Protein AF-A0AAJ5Z0E3-F1 (afdb_monomer_lite)

Radius of gyration: 35.69 Å; chains: 1; bounding box: 75×39×78 Å

Foldseek 3Di:
DQVVVLVVDDPVCNVVSCVCVVDPVSVVVCVPVVVVVVCVVCPPPPPPPPDDDDPVRVVPPDPPPDPDCPDPDDPDDFDFDFDDLVRLQVQLQPPDLPGWWWAAAPLAIETCSVVCCQCPPPHPNSLRTSFYCNQCVVVVHPDNVSGPPDPPPCPPDPSRGRTYDYDD

Sequence (168 aa):
MGQLLSTFLPPWARPYWQSIIENPLNLALFGVCVPLGVFLLWPPESSSPLSMPSVKEARSVVPTAQYSTLPAEHAKSIEWIRYTPRTLALHDGTQGEHSQILLAIDGHVFDVSSGRNFYGPRGPYGNFAGRDASRGMAKQSFALGVYIVTHAQTSLRRLTNLSIRSAI

pLDDT: mean 75.98, std 15.23, range [37.12, 93.38]

Structure (mmCIF, N/CA/C/O backbone):
data_AF-A0AAJ5Z0E3-F1
#
_entry.id   AF-A0AAJ5Z0E3-F1
#
loop_
_atom_site.group_PDB
_atom_site.id
_atom_site.type_symbol
_atom_site.label_atom_id
_atom_site.label_alt_id
_atom_site.label_comp_id
_atom_site.label_asym_id
_atom_site.label_entity_id
_atom_site.label_seq_id
_atom_site.pdbx_PDB_ins_code
_atom_site.Cartn_x
_atom_site.Cartn_y
_atom_site.Cartn_z
_atom_site.occupancy
_atom_site.B_iso_or_equiv
_atom_site.auth_seq_id
_atom_site.auth_comp_id
_atom_site.auth_asym_id
_atom_site.auth_atom_id
_atom_site.pdbx_PDB_model_num
ATOM 1 N N . MET A 1 1 ? 38.632 16.310 -52.164 1.00 54.72 1 MET A N 1
ATOM 2 C CA . MET A 1 1 ? 39.210 15.614 -50.989 1.00 54.72 1 MET A CA 1
ATOM 3 C C . MET A 1 1 ? 38.973 14.094 -51.000 1.00 54.72 1 MET A C 1
ATOM 5 O O . MET A 1 1 ? 39.898 13.366 -50.676 1.00 54.72 1 MET A O 1
ATOM 9 N N . GLY A 1 2 ? 37.797 13.582 -51.409 1.00 61.59 2 GLY A N 1
ATOM 10 C CA . GLY A 1 2 ? 37.466 12.139 -51.335 1.00 61.59 2 GLY A CA 1
ATOM 11 C C . GLY A 1 2 ? 38.257 11.181 -52.246 1.00 61.59 2 GLY A C 1
ATOM 12 O O . GLY A 1 2 ? 38.392 10.004 -51.919 1.00 61.59 2 GLY A O 1
ATOM 13 N N . GLN A 1 3 ? 38.834 11.672 -53.349 1.00 66.00 3 GLN A N 1
ATOM 14 C CA . GLN A 1 3 ? 39.606 10.840 -54.284 1.00 66.00 3 GLN A CA 1
ATOM 15 C C . GLN A 1 3 ? 40.988 10.434 -53.742 1.00 66.00 3 GLN A C 1
ATOM 17 O O . GLN A 1 3 ? 41.455 9.343 -54.052 1.00 66.00 3 GLN A O 1
ATOM 22 N N . LEU A 1 4 ? 41.606 11.241 -52.870 1.00 70.44 4 LEU A N 1
ATOM 23 C CA . LEU A 1 4 ? 42.940 10.952 -52.320 1.00 70.44 4 LEU A CA 1
ATOM 24 C C . LEU A 1 4 ? 42.939 9.749 -51.367 1.00 70.44 4 LEU A C 1
ATOM 26 O O . LEU A 1 4 ? 43.878 8.954 -51.378 1.00 70.44 4 LEU A O 1
ATOM 30 N N . LEU A 1 5 ? 41.866 9.570 -50.590 1.00 66.75 5 LEU A N 1
ATOM 31 C CA . LEU A 1 5 ? 41.721 8.425 -49.685 1.00 66.75 5 LEU A CA 1
ATOM 32 C C . LEU A 1 5 ? 41.458 7.120 -50.449 1.00 66.75 5 LEU A C 1
ATOM 34 O O . LEU A 1 5 ? 41.972 6.079 -50.055 1.00 66.75 5 LEU A O 1
ATOM 38 N N . SER A 1 6 ? 40.752 7.172 -51.587 1.00 67.12 6 SER A N 1
ATOM 39 C CA . SER A 1 6 ? 40.435 5.980 -52.397 1.00 67.12 6 SER A CA 1
ATOM 40 C C . SER A 1 6 ? 41.672 5.233 -52.923 1.00 67.12 6 SER A C 1
ATOM 42 O O . SER A 1 6 ? 41.613 4.029 -53.177 1.00 67.12 6 SER A O 1
ATOM 44 N N . THR A 1 7 ? 42.807 5.928 -53.026 1.00 78.44 7 THR A N 1
ATOM 45 C CA . THR A 1 7 ? 44.101 5.380 -53.453 1.00 78.44 7 THR A CA 1
ATOM 46 C C . THR A 1 7 ? 44.706 4.409 -52.439 1.00 78.44 7 THR A C 1
ATOM 48 O O . THR A 1 7 ? 45.378 3.461 -52.836 1.00 78.44 7 THR A O 1
ATOM 51 N N . PHE A 1 8 ? 44.437 4.613 -51.146 1.00 84.88 8 PHE A N 1
ATOM 52 C CA . PHE A 1 8 ? 44.950 3.777 -50.056 1.00 84.88 8 PHE A CA 1
ATOM 53 C C . PHE A 1 8 ? 44.022 2.601 -49.714 1.00 84.88 8 PHE A C 1
ATOM 55 O O . PHE A 1 8 ? 44.406 1.728 -48.938 1.00 84.88 8 PHE A O 1
ATOM 62 N N . LEU A 1 9 ? 42.818 2.545 -50.301 1.00 83.69 9 LEU A N 1
ATOM 63 C CA . LEU A 1 9 ? 41.885 1.439 -50.098 1.00 83.69 9 LEU A CA 1
ATOM 64 C C . LEU A 1 9 ? 42.123 0.292 -51.105 1.00 83.69 9 LEU A C 1
ATOM 66 O O . LEU A 1 9 ? 42.394 0.545 -52.291 1.00 83.69 9 LEU A O 1
ATOM 70 N N . PRO A 1 10 ? 41.948 -0.974 -50.668 1.00 90.31 10 PRO A N 1
ATOM 71 C CA . PRO A 1 10 ? 41.975 -2.141 -51.543 1.00 90.31 10 PRO A CA 1
ATOM 72 C C . PRO A 1 10 ? 41.004 -2.004 -52.727 1.00 90.31 10 PRO A C 1
ATOM 74 O O . PRO A 1 10 ? 39.922 -1.436 -52.557 1.00 90.31 10 PRO A O 1
ATOM 77 N N . PRO A 1 11 ? 41.322 -2.569 -53.909 1.00 84.81 11 PRO A N 1
ATOM 78 C CA . PRO A 1 11 ? 40.504 -2.415 -55.116 1.00 84.81 11 PRO A CA 1
ATOM 79 C C . PRO A 1 11 ? 39.030 -2.806 -54.939 1.00 84.81 11 PRO A C 1
ATOM 81 O O . PRO A 1 11 ? 38.157 -2.169 -55.518 1.00 84.81 11 PRO A O 1
ATOM 84 N N . TRP A 1 12 ? 38.747 -3.799 -54.092 1.00 88.88 12 TRP A N 1
ATOM 85 C CA . TRP A 1 12 ? 37.390 -4.278 -53.816 1.00 88.88 12 TRP A CA 1
ATOM 86 C C . TRP A 1 12 ? 36.545 -3.309 -52.968 1.00 88.88 12 TRP A C 1
ATOM 88 O O . TRP A 1 12 ? 35.320 -3.359 -53.028 1.00 88.88 12 TRP A O 1
ATOM 98 N N . ALA A 1 13 ? 37.169 -2.414 -52.194 1.00 86.31 13 ALA A N 1
ATOM 99 C CA . ALA A 1 13 ? 36.482 -1.499 -51.274 1.00 86.31 13 ALA A CA 1
ATOM 100 C C . ALA A 1 13 ? 36.176 -0.123 -51.897 1.00 86.31 13 ALA A C 1
ATOM 102 O O . ALA A 1 13 ? 35.315 0.616 -51.416 1.00 86.31 13 ALA A O 1
ATOM 103 N N . ARG A 1 14 ? 36.859 0.218 -52.995 1.00 84.88 14 ARG A N 1
ATOM 104 C CA . ARG A 1 14 ? 36.705 1.491 -53.716 1.00 84.88 14 ARG A CA 1
ATOM 105 C C . ARG A 1 14 ? 35.267 1.816 -54.157 1.00 84.88 14 ARG A C 1
ATOM 107 O O . ARG A 1 14 ? 34.856 2.947 -53.899 1.00 84.88 14 ARG A O 1
ATOM 114 N N . PRO A 1 15 ? 34.482 0.896 -54.762 1.00 85.81 15 PRO A N 1
ATOM 115 C CA . PRO A 1 15 ? 33.129 1.233 -55.227 1.00 85.81 15 PRO A CA 1
ATOM 116 C C . PRO A 1 15 ? 32.168 1.565 -54.074 1.00 85.81 15 PRO A C 1
ATOM 118 O O . PRO A 1 15 ? 31.323 2.454 -54.189 1.00 85.81 15 PRO A O 1
ATOM 121 N N . TYR A 1 16 ? 32.331 0.909 -52.923 1.00 85.69 16 TYR A N 1
ATOM 122 C CA . TYR A 1 16 ? 31.533 1.188 -51.727 1.00 85.69 16 TYR A CA 1
ATOM 123 C C . TYR A 1 16 ? 31.879 2.550 -51.119 1.00 85.69 16 TYR A C 1
ATOM 125 O O . TYR A 1 16 ? 30.988 3.307 -50.747 1.00 85.69 16 TYR A O 1
ATOM 133 N N . TRP A 1 17 ? 33.168 2.898 -51.076 1.00 83.19 17 TRP A N 1
ATOM 134 C CA . TRP A 1 17 ? 33.630 4.200 -50.591 1.00 83.19 17 TRP A CA 1
ATOM 135 C C . TRP A 1 17 ? 33.103 5.366 -51.439 1.00 83.19 17 TRP A C 1
ATOM 137 O O . TRP A 1 17 ? 32.662 6.379 -50.898 1.00 83.19 17 TRP A O 1
ATOM 147 N N . GLN A 1 18 ? 33.087 5.205 -52.765 1.00 82.00 18 GLN A N 1
ATOM 148 C CA . GLN A 1 18 ? 32.486 6.183 -53.677 1.00 82.00 18 GLN A CA 1
ATOM 149 C C . GLN A 1 18 ? 30.984 6.349 -53.405 1.00 82.00 18 GLN A C 1
ATOM 151 O O . GLN A 1 18 ? 30.512 7.470 -53.228 1.00 82.00 18 GLN A O 1
ATOM 156 N N . SER A 1 19 ? 30.266 5.239 -53.213 1.00 83.81 19 SER A N 1
ATOM 157 C CA . SER A 1 19 ? 28.827 5.235 -52.898 1.00 83.81 19 SER A CA 1
ATOM 158 C C . SER A 1 19 ? 28.472 5.913 -51.563 1.00 83.81 19 SER A C 1
ATOM 160 O O . SER A 1 19 ? 27.348 6.391 -51.388 1.00 83.81 19 SER A O 1
ATOM 162 N N . ILE A 1 20 ? 29.408 5.952 -50.608 1.00 85.12 20 ILE A N 1
ATOM 163 C CA . ILE A 1 20 ? 29.234 6.629 -49.313 1.00 85.12 20 ILE A CA 1
ATOM 164 C C . ILE A 1 20 ? 29.409 8.148 -49.449 1.00 85.12 20 ILE A C 1
ATOM 166 O O . ILE A 1 20 ? 28.690 8.895 -48.793 1.00 85.12 20 ILE A O 1
ATOM 170 N N . ILE A 1 21 ? 30.339 8.612 -50.291 1.00 82.88 21 ILE A N 1
ATOM 171 C CA . ILE A 1 21 ? 30.661 10.044 -50.433 1.00 82.88 21 ILE A CA 1
ATOM 172 C C . ILE A 1 21 ? 29.744 10.748 -51.439 1.00 82.88 21 ILE A C 1
ATOM 174 O O . ILE A 1 21 ? 29.410 11.914 -51.245 1.00 82.88 21 ILE A O 1
ATOM 178 N N . GLU A 1 22 ? 29.349 10.071 -52.516 1.00 87.00 22 GLU A N 1
ATOM 179 C CA . GLU A 1 22 ? 28.549 10.671 -53.592 1.00 87.00 22 GLU A CA 1
ATOM 180 C C . GLU A 1 22 ? 27.083 10.879 -53.192 1.00 87.00 22 GLU A C 1
ATOM 182 O O . GLU A 1 22 ? 26.442 11.820 -53.659 1.00 87.00 22 GLU A O 1
ATOM 187 N N . ASN A 1 23 ? 26.554 10.034 -52.300 1.00 89.38 23 ASN A N 1
ATOM 188 C CA . ASN A 1 23 ? 25.186 10.152 -51.813 1.00 89.38 23 ASN A CA 1
ATOM 189 C C . ASN A 1 23 ? 25.154 10.867 -50.445 1.00 89.38 23 ASN A C 1
ATOM 191 O O . ASN A 1 23 ? 25.649 10.312 -49.458 1.00 89.38 23 ASN A O 1
ATOM 195 N N . PRO A 1 24 ? 24.526 12.056 -50.337 1.00 91.75 24 PRO A N 1
ATOM 196 C CA . PRO A 1 24 ? 24.514 12.830 -49.095 1.00 91.75 24 PRO A CA 1
ATOM 197 C C . PRO A 1 24 ? 23.804 12.103 -47.944 1.00 91.75 24 PRO A C 1
ATOM 199 O O . PRO A 1 24 ? 24.158 12.304 -46.783 1.00 91.75 24 PRO A O 1
ATOM 202 N N . LEU A 1 25 ? 22.840 11.227 -48.250 1.00 90.69 25 LEU A N 1
ATOM 203 C CA . LEU A 1 25 ? 22.148 10.419 -47.247 1.00 90.69 25 LEU A CA 1
ATOM 204 C C . LEU A 1 25 ? 23.077 9.355 -46.652 1.00 90.69 25 LEU A C 1
ATOM 206 O O . LEU A 1 25 ? 23.112 9.184 -45.437 1.00 90.69 25 LEU A O 1
ATOM 210 N N . ASN A 1 26 ? 23.866 8.675 -47.486 1.00 90.81 26 ASN A N 1
ATOM 211 C CA . ASN A 1 26 ? 24.819 7.666 -47.019 1.00 90.81 26 ASN A CA 1
ATOM 212 C C . ASN A 1 26 ? 25.937 8.298 -46.189 1.00 90.81 26 ASN A C 1
ATOM 214 O O . ASN A 1 26 ? 26.352 7.720 -45.187 1.00 90.81 26 ASN A O 1
ATOM 218 N N . LEU A 1 27 ? 26.382 9.500 -46.566 1.00 89.88 27 LEU A N 1
ATOM 219 C CA . LEU A 1 27 ? 27.369 10.253 -45.800 1.00 89.88 27 LEU A CA 1
ATOM 220 C C . LEU A 1 27 ? 26.833 10.634 -44.411 1.00 89.88 27 LEU A C 1
ATOM 222 O O . LEU A 1 27 ? 27.532 10.457 -43.412 1.00 89.88 27 LEU A O 1
ATOM 226 N N . ALA A 1 28 ? 25.582 11.102 -44.335 1.00 92.12 28 ALA A N 1
ATOM 227 C CA . ALA A 1 28 ? 24.920 11.410 -43.069 1.00 92.12 28 ALA A CA 1
ATOM 228 C C . ALA A 1 28 ? 24.734 10.155 -42.199 1.00 92.12 28 ALA A C 1
ATOM 230 O O . ALA A 1 28 ? 25.035 10.181 -41.005 1.00 92.12 28 ALA A O 1
ATOM 231 N N . LEU A 1 29 ? 24.309 9.038 -42.800 1.00 90.19 29 LEU A N 1
ATOM 232 C CA . LEU A 1 29 ? 24.175 7.755 -42.108 1.00 90.19 29 LEU A CA 1
ATOM 233 C C . LEU A 1 29 ? 25.523 7.250 -41.588 1.00 90.19 29 LEU A C 1
ATOM 235 O O . LEU A 1 29 ? 25.608 6.841 -40.436 1.00 90.19 29 LEU A O 1
ATOM 239 N N . PHE A 1 30 ? 26.595 7.337 -42.378 1.00 91.69 30 PHE A N 1
ATOM 240 C CA . PHE A 1 30 ? 27.937 6.950 -41.938 1.00 91.69 30 PHE A CA 1
ATOM 241 C C . PHE A 1 30 ? 28.418 7.817 -40.765 1.00 91.69 30 PHE A C 1
ATOM 243 O O . PHE A 1 30 ? 28.952 7.292 -39.788 1.00 91.69 30 PHE A O 1
ATOM 250 N N . GLY A 1 31 ? 28.146 9.126 -40.809 1.00 90.62 31 GLY A N 1
ATOM 251 C CA . GLY A 1 31 ? 28.465 10.061 -39.728 1.00 90.62 31 GLY A CA 1
ATOM 252 C C . GLY A 1 31 ? 27.759 9.765 -38.400 1.00 90.62 31 GLY A C 1
ATOM 253 O O . GLY A 1 31 ? 28.304 10.093 -37.354 1.00 90.62 31 GLY A O 1
ATOM 254 N N . VAL A 1 32 ? 26.592 9.114 -38.420 1.00 93.38 32 VAL A N 1
ATOM 255 C CA . VAL A 1 32 ? 25.841 8.725 -37.211 1.00 93.38 32 VAL A CA 1
ATOM 256 C C . VAL A 1 32 ? 26.148 7.284 -36.789 1.00 93.38 32 VAL A C 1
ATOM 258 O O . VAL A 1 32 ? 26.371 7.009 -35.611 1.00 93.38 32 VAL A O 1
ATOM 261 N N . CYS A 1 33 ? 26.198 6.349 -37.737 1.00 91.69 33 CYS A N 1
ATOM 262 C CA . CYS A 1 33 ? 26.380 4.927 -37.456 1.00 91.69 33 CYS A CA 1
ATOM 263 C C . CYS A 1 33 ? 27.795 4.586 -36.979 1.00 91.69 33 CYS A C 1
ATOM 265 O O . CYS A 1 33 ? 27.941 3.723 -36.118 1.00 91.69 33 CYS A O 1
ATOM 267 N N . VAL A 1 34 ? 28.835 5.252 -37.492 1.00 92.00 34 VAL A N 1
ATOM 268 C CA . VAL A 1 34 ? 30.220 4.997 -37.065 1.00 92.00 34 VAL A CA 1
ATOM 269 C C . VAL A 1 34 ? 30.456 5.364 -35.596 1.00 92.00 34 VAL A C 1
ATOM 271 O O . VAL A 1 34 ? 30.912 4.489 -34.860 1.00 92.00 34 VAL A O 1
ATOM 274 N N . PRO A 1 35 ? 30.130 6.577 -35.105 1.00 89.69 35 PRO A N 1
ATOM 275 C CA . PRO A 1 35 ? 30.332 6.896 -33.692 1.00 89.69 35 PRO A CA 1
ATOM 276 C C . PRO A 1 35 ? 29.435 6.067 -32.766 1.00 89.69 35 PRO A C 1
ATOM 278 O O . PRO A 1 35 ? 29.887 5.681 -31.693 1.00 89.69 35 PRO A O 1
ATOM 281 N N . LEU A 1 36 ? 28.207 5.723 -33.180 1.00 90.12 36 LEU A N 1
ATOM 282 C CA . LEU A 1 36 ? 27.349 4.813 -32.410 1.00 90.12 36 LEU A CA 1
ATOM 283 C C . LEU A 1 36 ? 27.929 3.397 -32.330 1.00 90.12 36 LEU A C 1
ATOM 285 O O . LEU A 1 36 ? 27.909 2.788 -31.265 1.00 90.12 36 LEU A O 1
ATOM 289 N N . GLY A 1 37 ? 28.480 2.882 -33.432 1.00 91.44 37 GLY A N 1
ATOM 290 C CA . GLY A 1 37 ? 29.177 1.599 -33.447 1.00 91.44 37 GLY A CA 1
ATOM 291 C C . GLY A 1 37 ? 30.403 1.609 -32.534 1.00 91.44 37 GLY A C 1
ATOM 292 O O . GLY A 1 37 ? 30.586 0.683 -31.752 1.00 91.44 37 GLY A O 1
ATOM 293 N N . VAL A 1 38 ? 31.197 2.683 -32.561 1.00 90.75 38 VAL A N 1
ATOM 294 C CA . VAL A 1 38 ? 32.350 2.849 -31.660 1.00 90.75 38 VAL A CA 1
ATOM 295 C C . VAL A 1 38 ? 31.908 2.917 -30.197 1.00 90.75 38 VAL A C 1
ATOM 297 O O . VAL A 1 38 ? 32.505 2.243 -29.368 1.00 90.75 38 VAL A O 1
ATOM 300 N N . PHE A 1 39 ? 30.841 3.651 -29.879 1.00 86.94 39 PHE A N 1
ATOM 301 C CA . PHE A 1 39 ? 30.283 3.724 -28.524 1.00 86.94 39 PHE A CA 1
ATOM 302 C C . PHE A 1 39 ? 29.760 2.368 -28.020 1.00 86.94 39 PHE A C 1
ATOM 304 O O . PHE A 1 39 ? 29.873 2.064 -26.837 1.00 86.94 39 PHE A O 1
ATOM 311 N N . LEU A 1 40 ? 29.211 1.537 -28.913 1.00 88.88 40 LEU A N 1
ATOM 312 C CA . LEU A 1 40 ? 28.733 0.194 -28.575 1.00 88.88 40 LEU A CA 1
ATOM 313 C C . LEU A 1 40 ? 29.863 -0.831 -28.424 1.00 88.88 40 LEU A C 1
ATOM 315 O O . LEU A 1 40 ? 29.767 -1.708 -27.569 1.00 88.88 40 LEU A O 1
ATOM 319 N N . LEU A 1 41 ? 30.913 -0.749 -29.248 1.00 89.75 41 LEU A N 1
ATOM 320 C CA . LEU A 1 41 ? 32.064 -1.657 -29.171 1.00 89.75 41 LEU A CA 1
ATOM 321 C C . LEU A 1 41 ? 33.074 -1.261 -28.085 1.00 89.75 41 LEU A C 1
ATOM 323 O O . LEU A 1 41 ? 33.755 -2.132 -27.550 1.00 89.75 41 LEU A O 1
ATOM 327 N N . TRP A 1 42 ? 33.173 0.026 -27.763 1.00 86.62 42 TRP A N 1
ATOM 328 C CA . TRP A 1 42 ? 34.027 0.567 -26.712 1.00 86.62 42 TRP A CA 1
ATOM 329 C C . TRP A 1 42 ? 33.189 1.492 -25.821 1.00 86.62 42 TRP A C 1
ATOM 331 O O . TRP A 1 42 ? 33.250 2.720 -25.962 1.00 86.62 42 TRP A O 1
ATOM 341 N N . PRO A 1 43 ? 32.349 0.925 -24.935 1.00 80.38 43 PRO A N 1
ATOM 342 C CA . PRO A 1 43 ? 31.645 1.736 -23.958 1.00 80.38 43 PRO A CA 1
ATOM 343 C C . PRO A 1 43 ? 32.686 2.475 -23.104 1.00 80.38 43 PRO A C 1
ATOM 345 O O . PRO A 1 43 ? 33.680 1.867 -22.702 1.00 80.38 43 PRO A O 1
ATOM 348 N N . PRO A 1 44 ? 32.512 3.779 -22.831 1.00 76.19 44 PRO A N 1
ATOM 349 C CA . PRO A 1 44 ? 33.396 4.471 -21.906 1.00 76.19 44 PRO A CA 1
ATOM 350 C C . PRO A 1 44 ? 33.335 3.759 -20.553 1.00 76.19 44 PRO A C 1
ATOM 352 O O . PRO A 1 44 ? 32.243 3.539 -20.023 1.00 76.19 44 PRO A O 1
ATOM 355 N N . GLU A 1 45 ? 34.499 3.394 -20.009 1.00 75.44 45 GLU A N 1
ATOM 356 C CA . GLU A 1 45 ? 34.603 2.852 -18.657 1.00 75.44 45 GLU A CA 1
ATOM 357 C C . GLU A 1 45 ? 33.821 3.774 -17.714 1.00 75.44 45 GLU A C 1
ATOM 359 O O . GLU A 1 45 ? 34.065 4.985 -17.666 1.00 75.44 45 GLU A O 1
ATOM 364 N N . SER A 1 46 ? 32.857 3.224 -16.974 1.00 62.44 46 SER A N 1
ATOM 365 C CA . SER A 1 46 ? 32.180 3.988 -15.937 1.00 62.44 46 SER A CA 1
ATOM 366 C C . SER A 1 46 ? 33.220 4.356 -14.884 1.00 62.44 46 SER A C 1
ATOM 368 O O . SER A 1 46 ? 33.608 3.522 -14.066 1.00 62.44 46 SER A O 1
ATOM 370 N N . SER A 1 47 ? 33.672 5.606 -14.877 1.00 60.75 47 SER A N 1
ATOM 371 C CA . SER A 1 47 ? 34.531 6.168 -13.837 1.00 60.75 47 SER A CA 1
ATOM 372 C C . SER A 1 47 ? 33.725 6.445 -12.564 1.00 60.75 47 SER A C 1
ATOM 374 O O . SER A 1 47 ? 33.781 7.522 -11.978 1.00 60.75 47 S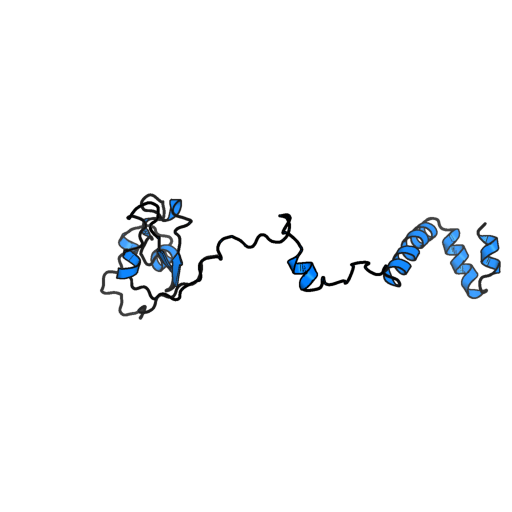ER A O 1
ATOM 376 N N . SER A 1 48 ? 32.952 5.459 -12.105 1.00 66.75 48 SER A N 1
ATOM 377 C CA . SER A 1 48 ? 32.525 5.430 -10.714 1.00 66.75 48 SER A CA 1
ATOM 378 C C . SER A 1 48 ? 33.753 5.058 -9.887 1.00 66.75 48 SER A C 1
ATOM 380 O O . SER A 1 48 ? 34.347 4.008 -10.157 1.00 66.75 48 SER A O 1
ATOM 382 N N . PRO A 1 49 ? 34.160 5.855 -8.888 1.00 60.88 49 PRO A N 1
ATOM 383 C CA . PRO A 1 49 ? 35.176 5.402 -7.961 1.00 60.88 49 PRO A CA 1
ATOM 384 C C . PRO A 1 49 ? 34.617 4.175 -7.231 1.00 60.88 49 PRO A C 1
ATOM 386 O O . PRO A 1 49 ? 33.824 4.303 -6.304 1.00 60.88 49 PRO A O 1
ATOM 389 N N . LEU A 1 50 ? 35.046 2.972 -7.624 1.00 59.12 50 LEU A N 1
ATOM 390 C CA . LEU A 1 50 ? 34.839 1.723 -6.878 1.00 59.12 50 LEU A CA 1
ATOM 391 C C . LEU A 1 50 ? 35.688 1.705 -5.591 1.00 59.12 50 LEU A C 1
ATOM 393 O O . LEU A 1 50 ? 36.200 0.672 -5.172 1.00 59.12 50 LEU A O 1
ATOM 397 N N . SER A 1 51 ? 35.870 2.862 -4.960 1.00 62.41 51 SER A N 1
ATOM 398 C CA . SER A 1 51 ? 36.516 2.972 -3.666 1.00 62.41 51 SER A CA 1
ATOM 399 C C . SER A 1 51 ? 35.418 2.919 -2.623 1.00 62.41 51 SER A C 1
ATOM 401 O O . SER A 1 51 ? 34.857 3.943 -2.235 1.00 62.41 51 SER A O 1
ATOM 403 N N . MET A 1 52 ? 35.082 1.706 -2.183 1.00 65.75 52 MET A N 1
ATOM 404 C CA . MET A 1 52 ? 34.297 1.558 -0.963 1.00 65.75 52 MET A CA 1
ATOM 405 C C . MET A 1 52 ? 35.063 2.259 0.170 1.00 65.75 52 MET A C 1
ATOM 407 O O . MET A 1 52 ? 36.238 1.937 0.382 1.00 65.75 52 MET A O 1
ATOM 411 N N . PRO A 1 53 ? 34.459 3.229 0.880 1.00 71.00 53 PRO A N 1
ATOM 412 C CA . PRO A 1 53 ? 35.124 3.852 2.011 1.00 71.00 53 PRO A CA 1
ATOM 413 C C . 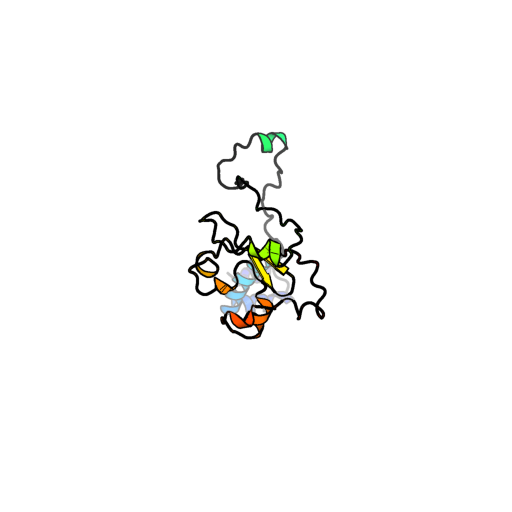PRO A 1 53 ? 35.438 2.775 3.051 1.00 71.00 53 PRO A C 1
ATOM 415 O O . PRO A 1 53 ? 34.602 1.928 3.373 1.00 71.00 53 PRO A O 1
ATOM 418 N N . SER A 1 54 ? 36.660 2.802 3.583 1.00 77.81 54 SER A N 1
ATOM 419 C CA . SER A 1 54 ? 37.038 1.960 4.718 1.00 77.81 54 SER A CA 1
ATOM 420 C C . SER A 1 54 ? 36.063 2.191 5.874 1.00 77.81 54 SER A C 1
ATOM 422 O O . SER A 1 54 ? 35.584 3.306 6.064 1.00 77.81 54 SER A O 1
ATOM 424 N N . VAL A 1 55 ? 35.794 1.172 6.695 1.00 75.44 55 VAL A N 1
ATOM 425 C CA . VAL A 1 55 ? 34.865 1.269 7.842 1.00 75.44 55 VAL A CA 1
ATOM 426 C C . VAL A 1 55 ? 35.199 2.457 8.759 1.00 75.44 55 VAL A C 1
ATOM 428 O O . VAL A 1 55 ? 34.305 3.036 9.372 1.00 75.44 55 VAL A O 1
ATOM 431 N N . LYS A 1 56 ? 36.478 2.844 8.844 1.00 78.94 56 LYS A N 1
ATOM 432 C CA . LYS A 1 56 ? 36.922 4.030 9.593 1.00 78.94 56 LYS A CA 1
ATOM 433 C C . LYS A 1 56 ? 36.491 5.341 8.927 1.00 78.94 56 LYS A C 1
ATOM 435 O O . LYS A 1 56 ? 35.978 6.209 9.619 1.00 78.94 56 LYS A O 1
ATOM 440 N N . GLU A 1 57 ? 36.643 5.427 7.609 1.00 74.62 57 GLU A N 1
ATOM 441 C CA . GLU A 1 57 ? 36.246 6.574 6.784 1.00 74.62 57 GLU A CA 1
ATOM 442 C C . GLU A 1 57 ? 34.718 6.731 6.761 1.00 74.62 57 GLU A C 1
ATOM 444 O O . GLU A 1 57 ? 34.190 7.815 6.956 1.00 74.62 57 GLU A O 1
ATOM 449 N N . ALA A 1 58 ? 33.978 5.626 6.621 1.00 67.81 58 ALA A N 1
ATOM 450 C CA . ALA A 1 58 ? 32.516 5.636 6.647 1.00 67.81 58 ALA A CA 1
ATOM 451 C C . ALA A 1 58 ? 31.955 6.103 8.002 1.00 67.81 58 ALA A C 1
ATOM 453 O O . ALA A 1 58 ? 30.908 6.741 8.053 1.00 67.81 58 ALA A O 1
ATOM 454 N N . ARG A 1 59 ? 32.655 5.804 9.106 1.00 68.56 59 ARG A N 1
ATOM 455 C CA . ARG A 1 59 ? 32.277 6.253 10.456 1.00 68.56 59 ARG A CA 1
ATOM 456 C C . ARG A 1 59 ? 32.612 7.719 10.724 1.00 68.56 59 ARG A C 1
ATOM 458 O O . ARG A 1 59 ? 31.994 8.298 11.612 1.00 68.56 59 ARG A O 1
ATOM 465 N N . SER A 1 60 ? 33.578 8.302 10.012 1.00 72.06 60 SER A N 1
ATOM 466 C CA . SER A 1 60 ? 33.917 9.724 10.138 1.00 72.06 60 SER A CA 1
ATOM 467 C C . SER A 1 60 ? 33.045 10.628 9.269 1.00 72.06 60 SER A C 1
ATOM 469 O O . SER A 1 60 ? 33.041 11.839 9.491 1.00 72.06 60 SER A O 1
ATOM 471 N N . VAL A 1 61 ? 32.277 10.072 8.322 1.00 67.75 61 VAL A N 1
ATOM 472 C CA . VAL A 1 61 ? 31.262 10.832 7.583 1.00 67.75 61 VAL A CA 1
ATOM 473 C C . VAL A 1 61 ? 30.156 11.254 8.549 1.00 67.75 61 VAL A C 1
ATOM 475 O O . VAL A 1 61 ? 29.272 10.478 8.911 1.00 67.75 61 VAL A O 1
ATOM 478 N N . VAL A 1 62 ? 30.202 12.518 8.963 1.00 69.00 62 VAL A N 1
ATOM 479 C CA . VAL A 1 62 ? 29.080 13.183 9.626 1.00 69.00 62 VAL A CA 1
ATOM 480 C C . VAL A 1 62 ? 27.915 13.199 8.629 1.00 69.00 62 VAL A C 1
ATOM 482 O O . VAL A 1 62 ? 28.119 13.640 7.496 1.00 69.00 62 VAL A O 1
ATOM 485 N N . PRO A 1 63 ? 26.706 12.728 8.986 1.00 60.03 63 PRO A N 1
ATOM 486 C CA . PRO A 1 63 ? 25.585 12.709 8.059 1.00 60.03 63 PRO A CA 1
ATOM 487 C C . PRO A 1 63 ? 25.179 14.145 7.705 1.00 60.03 63 PRO A C 1
ATOM 489 O O . PRO A 1 63 ? 24.394 14.780 8.405 1.00 60.03 63 PRO A O 1
ATOM 492 N N . THR A 1 64 ? 25.687 14.683 6.598 1.00 58.38 64 THR A N 1
ATOM 493 C CA . THR A 1 64 ? 25.135 15.890 5.977 1.00 58.38 64 THR A CA 1
ATOM 494 C C . THR A 1 64 ? 23.852 15.492 5.246 1.00 58.38 64 THR A C 1
ATOM 496 O O . THR A 1 64 ? 23.842 15.315 4.038 1.00 58.38 64 THR A O 1
ATOM 499 N N . ALA A 1 65 ? 22.797 15.249 6.027 1.00 58.03 65 ALA A N 1
ATOM 500 C CA . ALA A 1 65 ? 21.359 15.311 5.733 1.00 58.03 65 ALA A CA 1
ATOM 501 C C . ALA A 1 65 ? 20.755 14.746 4.418 1.00 58.03 65 ALA A C 1
ATOM 503 O O . ALA A 1 65 ? 19.544 14.857 4.263 1.00 58.03 65 ALA A O 1
ATOM 504 N N . GLN A 1 66 ? 21.491 14.144 3.478 1.00 56.03 66 GLN A N 1
ATOM 505 C CA . GLN A 1 66 ? 20.941 13.832 2.144 1.00 56.03 66 GLN A CA 1
ATOM 506 C C . GLN A 1 66 ? 20.767 12.341 1.832 1.00 56.03 66 GLN A C 1
ATOM 508 O O . GLN A 1 66 ? 19.992 12.015 0.940 1.00 56.03 66 GLN A O 1
ATOM 513 N N . TYR A 1 67 ? 21.421 11.424 2.549 1.00 55.03 67 TYR A N 1
ATOM 514 C CA . TYR A 1 67 ? 21.353 9.988 2.208 1.00 55.03 67 TYR A CA 1
ATOM 515 C C . TYR A 1 67 ? 21.349 9.028 3.406 1.00 55.03 67 TYR A C 1
ATOM 517 O O . TYR A 1 67 ? 21.360 7.815 3.222 1.00 55.03 67 TYR A O 1
ATOM 525 N N . SER A 1 68 ? 21.280 9.542 4.637 1.00 64.12 68 SER A N 1
ATOM 526 C CA . SER A 1 68 ? 21.093 8.726 5.844 1.00 64.12 68 SER A CA 1
ATOM 527 C C . SER A 1 68 ? 20.050 9.368 6.751 1.00 64.12 68 SER A C 1
ATOM 529 O O . SER A 1 68 ? 20.349 9.872 7.831 1.00 64.12 68 SER A O 1
ATOM 531 N N . THR A 1 69 ? 18.803 9.403 6.292 1.00 67.31 69 THR A N 1
ATOM 532 C CA . THR A 1 69 ? 17.674 9.589 7.204 1.00 67.31 69 THR A CA 1
ATOM 533 C C . THR A 1 69 ? 17.123 8.210 7.522 1.00 67.31 69 THR A C 1
ATOM 535 O O . THR A 1 69 ? 16.174 7.745 6.892 1.00 67.31 69 THR A O 1
ATOM 538 N N . LEU A 1 70 ? 17.747 7.533 8.487 1.00 70.00 70 LEU A N 1
ATOM 539 C CA . LEU A 1 70 ? 17.037 6.486 9.212 1.00 70.00 70 LEU A CA 1
ATOM 540 C C . LEU A 1 70 ? 15.827 7.174 9.864 1.00 70.00 70 LEU A C 1
ATOM 542 O O . LEU A 1 70 ? 16.029 8.151 10.593 1.00 70.00 70 LEU A O 1
ATOM 546 N N . PRO A 1 71 ? 14.583 6.761 9.565 1.00 69.06 71 PRO A N 1
ATOM 547 C CA . PRO A 1 71 ? 13.429 7.321 10.248 1.00 69.06 71 PRO A CA 1
ATOM 548 C C . PRO A 1 71 ? 13.587 7.098 11.756 1.00 69.06 71 PRO A C 1
ATOM 550 O O . PRO A 1 71 ? 14.122 6.075 12.186 1.00 69.06 71 PRO A O 1
ATOM 553 N N . ALA A 1 72 ? 13.148 8.074 12.555 1.00 73.94 72 ALA A N 1
ATOM 554 C CA . ALA A 1 72 ? 13.292 8.039 14.013 1.00 73.94 72 ALA A CA 1
ATOM 555 C C . ALA A 1 72 ? 12.622 6.806 14.646 1.00 73.94 72 ALA A C 1
ATOM 557 O O . ALA A 1 72 ? 13.047 6.343 15.701 1.00 73.94 72 ALA A O 1
ATOM 558 N N . GLU A 1 73 ? 11.606 6.260 13.977 1.00 78.25 73 GLU A N 1
ATOM 559 C CA . GLU A 1 73 ? 10.894 5.059 14.384 1.00 78.25 73 GLU A CA 1
ATOM 560 C C . GLU A 1 73 ? 10.688 4.147 13.169 1.00 78.25 73 GLU A C 1
ATOM 562 O O . GLU A 1 73 ? 10.403 4.602 12.057 1.00 78.25 73 GLU A O 1
ATOM 567 N N . HIS A 1 74 ? 10.866 2.846 13.377 1.00 73.62 74 HIS A N 1
ATOM 568 C CA . HIS A 1 74 ? 10.519 1.841 12.383 1.00 73.62 74 HIS A CA 1
ATOM 569 C C . HIS A 1 74 ? 8.993 1.720 12.313 1.00 73.62 74 HIS A C 1
ATOM 571 O O . HIS A 1 74 ? 8.304 1.924 13.309 1.00 73.62 74 HIS A O 1
ATOM 577 N N . ALA A 1 75 ? 8.447 1.376 11.146 1.00 72.69 75 ALA A N 1
ATOM 578 C CA . ALA A 1 75 ? 7.017 1.106 11.049 1.00 72.69 75 ALA A CA 1
ATOM 579 C C . ALA A 1 75 ? 6.619 0.019 12.063 1.00 72.69 75 ALA A C 1
ATOM 581 O O . ALA A 1 75 ? 7.349 -0.959 12.249 1.00 72.69 75 ALA A O 1
ATOM 582 N N . LYS A 1 76 ? 5.466 0.202 12.716 1.00 75.69 76 LYS A N 1
ATOM 583 C CA . LYS A 1 76 ? 4.952 -0.731 13.722 1.00 75.69 76 LYS A CA 1
ATOM 584 C C . LYS A 1 76 ? 4.924 -2.154 13.156 1.00 75.69 76 LYS A C 1
ATOM 586 O O . LYS A 1 76 ? 4.399 -2.385 12.066 1.00 75.69 76 LYS A O 1
ATOM 591 N N . SER A 1 77 ? 5.487 -3.105 13.899 1.00 72.75 77 SER A N 1
ATOM 592 C CA . SER A 1 77 ? 5.485 -4.511 13.504 1.00 72.75 77 SER A CA 1
ATOM 593 C C . SER A 1 77 ? 4.057 -5.064 13.467 1.00 72.75 77 SER A C 1
ATOM 595 O O . SER A 1 77 ? 3.198 -4.722 14.282 1.00 72.75 77 SER A O 1
ATOM 597 N N . ILE A 1 78 ? 3.791 -5.933 12.492 1.00 72.00 78 ILE A N 1
ATOM 598 C CA . ILE A 1 78 ? 2.510 -6.630 12.391 1.00 72.00 78 ILE A CA 1
ATOM 599 C C . ILE A 1 78 ? 2.522 -7.746 13.438 1.00 72.00 78 ILE A C 1
ATOM 601 O O . ILE A 1 78 ? 3.157 -8.783 13.251 1.00 72.00 78 ILE A O 1
ATOM 605 N N . GLU A 1 79 ? 1.845 -7.522 14.560 1.00 72.56 79 GLU A N 1
ATOM 606 C CA . GLU A 1 79 ? 1.682 -8.533 15.601 1.00 72.56 79 GLU A CA 1
ATOM 607 C C . GLU A 1 79 ? 0.573 -9.520 15.213 1.00 72.56 79 GLU A C 1
ATOM 609 O O . GLU A 1 79 ? -0.549 -9.130 14.880 1.00 72.56 79 GLU A O 1
ATOM 614 N N . TRP A 1 80 ? 0.858 -10.822 15.277 1.00 71.88 80 TRP A N 1
ATOM 615 C CA . TRP A 1 80 ? -0.145 -11.866 15.055 1.00 71.88 80 TRP A CA 1
ATOM 616 C C . TRP A 1 80 ? -1.055 -12.006 16.284 1.00 71.88 80 TRP A C 1
ATOM 618 O O . TRP A 1 80 ? -0.897 -12.919 17.094 1.00 71.88 80 TRP A O 1
ATOM 628 N N . ILE A 1 81 ? -2.016 -11.092 16.430 1.00 79.56 81 ILE A N 1
ATOM 629 C CA . ILE A 1 81 ? -2.997 -11.102 17.524 1.00 79.56 81 ILE A CA 1
ATOM 630 C C . ILE A 1 81 ? -4.276 -11.806 17.074 1.00 79.56 81 ILE A C 1
ATOM 632 O O . ILE A 1 81 ? -4.774 -11.607 15.964 1.00 79.56 81 ILE A O 1
ATOM 636 N N . ARG A 1 82 ? -4.829 -12.625 17.972 1.00 78.44 82 ARG A N 1
ATOM 637 C CA . ARG A 1 82 ? -6.097 -13.324 17.779 1.00 78.44 82 ARG A CA 1
ATOM 638 C C . ARG A 1 82 ? -7.249 -12.494 18.337 1.00 78.44 82 ARG A C 1
ATOM 640 O O . ARG A 1 82 ? -7.328 -12.286 19.547 1.00 78.44 82 ARG A O 1
ATOM 647 N N . TYR A 1 83 ? -8.189 -12.105 17.479 1.00 79.75 83 TYR A N 1
ATOM 648 C CA . TYR A 1 83 ? -9.410 -11.422 17.914 1.00 79.75 83 TYR A CA 1
ATOM 649 C C . TYR A 1 83 ? -10.601 -12.373 18.001 1.00 79.75 83 TYR A C 1
ATOM 651 O O . TYR A 1 83 ? -10.703 -13.365 17.281 1.00 79.75 83 TYR A O 1
ATOM 659 N N . THR A 1 84 ? -11.517 -12.045 18.904 1.00 84.19 84 THR A N 1
ATOM 660 C CA . THR A 1 84 ? -12.869 -12.598 18.979 1.00 84.19 84 THR A CA 1
ATOM 661 C C . THR A 1 84 ? -13.853 -11.467 18.692 1.00 84.19 84 THR A C 1
ATOM 663 O O . THR A 1 84 ? -13.503 -10.309 18.911 1.00 84.19 84 THR A O 1
ATOM 666 N N . PRO A 1 85 ? -15.101 -11.744 18.284 1.00 82.25 85 PRO A N 1
ATOM 667 C CA . PRO A 1 85 ? -16.085 -10.683 18.056 1.00 82.25 85 PRO A CA 1
ATOM 668 C C . PRO A 1 85 ? -16.277 -9.750 19.262 1.00 82.25 85 PRO A C 1
ATOM 670 O O . PRO A 1 85 ? -16.521 -8.563 19.093 1.00 82.25 85 PRO A O 1
ATOM 673 N N . ARG A 1 86 ? -16.118 -10.271 20.488 1.00 83.38 86 ARG A N 1
ATOM 674 C CA . ARG A 1 86 ? -16.207 -9.474 21.720 1.00 83.38 86 ARG A CA 1
ATOM 675 C C . ARG A 1 86 ? -15.001 -8.564 21.919 1.00 83.38 86 ARG A C 1
ATOM 677 O O . ARG A 1 86 ? -15.183 -7.421 22.309 1.00 83.38 86 ARG A O 1
ATOM 684 N N . THR A 1 87 ? -13.790 -9.063 21.669 1.00 85.94 87 THR A N 1
ATOM 685 C CA . THR A 1 87 ? -12.575 -8.248 21.815 1.00 85.94 87 THR A CA 1
ATOM 686 C C . THR A 1 87 ? -12.438 -7.241 20.679 1.00 85.94 87 THR A C 1
ATOM 688 O O . THR A 1 87 ? -11.987 -6.131 20.917 1.00 85.94 87 THR A O 1
ATOM 691 N N . LEU A 1 88 ? -12.897 -7.582 19.471 1.00 85.81 88 LEU A N 1
ATOM 692 C CA . LEU A 1 88 ? -12.946 -6.674 18.325 1.00 85.81 88 LEU A CA 1
ATOM 693 C C . LEU A 1 88 ? -13.896 -5.489 18.581 1.00 85.81 88 LEU A C 1
ATOM 695 O O . LEU A 1 88 ? -13.549 -4.358 18.261 1.00 85.81 88 LEU A O 1
ATOM 699 N N . ALA A 1 89 ? -15.044 -5.730 19.225 1.00 86.88 89 ALA A N 1
ATOM 700 C CA . ALA A 1 89 ? -16.040 -4.699 19.536 1.00 86.88 89 ALA A CA 1
ATOM 701 C C . ALA A 1 89 ? -15.538 -3.591 20.475 1.00 86.88 89 ALA A C 1
ATOM 703 O O . ALA A 1 89 ? -16.138 -2.524 20.518 1.00 86.88 89 ALA A O 1
ATOM 704 N N . LEU A 1 90 ? -14.444 -3.822 21.206 1.00 89.19 90 LEU A N 1
ATOM 705 C CA . LEU A 1 90 ? -13.814 -2.802 22.050 1.00 89.19 90 LEU A CA 1
ATOM 706 C C . LEU A 1 90 ? -13.076 -1.731 21.228 1.00 89.19 90 LEU A C 1
ATOM 708 O O . LEU A 1 90 ? -12.764 -0.665 21.751 1.00 89.19 90 LEU A O 1
ATOM 712 N N . HIS A 1 91 ? -12.791 -2.015 19.955 1.00 89.62 91 HIS A N 1
ATOM 713 C CA . HIS A 1 91 ? -11.999 -1.176 19.059 1.00 89.62 91 HIS A CA 1
ATOM 714 C C . HIS A 1 91 ? -12.874 -0.512 17.984 1.00 89.62 91 HIS A C 1
ATOM 716 O O . HIS A 1 91 ? -12.637 -0.656 16.784 1.00 89.62 91 HIS A O 1
ATOM 722 N N . ASP A 1 92 ? -13.917 0.196 18.416 1.00 88.56 92 ASP A N 1
ATOM 723 C CA . ASP A 1 92 ? -14.883 0.888 17.551 1.00 88.56 92 ASP A CA 1
ATOM 724 C C . ASP A 1 92 ? -14.558 2.381 17.316 1.00 88.56 92 ASP A C 1
ATOM 726 O O . ASP A 1 92 ? -15.261 3.076 16.583 1.00 88.56 92 ASP A O 1
ATOM 730 N N . GLY A 1 93 ? -13.488 2.896 17.930 1.00 88.81 93 GLY A N 1
ATOM 731 C CA . GLY A 1 93 ? -13.084 4.298 17.808 1.00 88.81 93 GLY A CA 1
ATOM 732 C C . GLY A 1 93 ? -13.871 5.287 18.672 1.00 88.81 93 GLY A C 1
ATOM 733 O O . GLY A 1 93 ? -13.652 6.495 18.545 1.00 88.81 93 GLY A O 1
ATOM 734 N N . THR A 1 94 ? -14.779 4.817 19.536 1.00 86.31 94 THR A N 1
ATOM 735 C CA . THR A 1 94 ? -15.611 5.683 20.394 1.00 86.31 94 THR A CA 1
ATOM 736 C C . THR A 1 94 ? -14.864 6.223 21.614 1.00 86.31 94 THR A C 1
ATOM 738 O O . THR A 1 94 ? -15.220 7.282 22.128 1.00 86.31 94 THR A O 1
ATOM 741 N N . GLN A 1 95 ? -13.781 5.564 22.042 1.00 82.44 95 GLN A N 1
ATOM 742 C CA . GLN A 1 95 ? -13.005 5.921 23.240 1.00 82.44 95 GLN A CA 1
ATOM 743 C C . GLN A 1 95 ? -12.031 7.105 23.048 1.00 82.44 95 GLN A C 1
ATOM 745 O O . GLN A 1 95 ? -10.991 7.180 23.697 1.00 82.44 95 GLN A O 1
ATOM 750 N N . GLY A 1 96 ? -12.346 8.044 22.153 1.00 77.62 96 GLY A N 1
ATOM 751 C CA . GLY A 1 96 ? -11.547 9.253 21.916 1.00 77.62 96 GLY A CA 1
ATOM 752 C C . GLY A 1 96 ? -10.623 9.169 20.701 1.00 77.62 96 GLY A C 1
ATOM 753 O O . GLY A 1 96 ? -10.613 8.169 19.984 1.00 77.62 96 GLY A O 1
ATOM 754 N N . GLU A 1 97 ? -9.879 10.244 20.437 1.00 72.62 97 GLU A N 1
ATOM 755 C CA . GLU A 1 97 ? -9.154 10.490 19.177 1.00 72.62 97 GLU A CA 1
ATOM 756 C C . GLU A 1 97 ? -8.000 9.509 18.910 1.00 72.62 97 GLU A C 1
ATOM 758 O O . GLU A 1 97 ? -7.769 9.122 17.768 1.00 72.62 97 GLU A O 1
ATOM 763 N N . HIS A 1 98 ? -7.352 9.016 19.968 1.00 77.00 98 HIS A N 1
ATOM 764 C CA . HIS A 1 98 ? -6.232 8.069 19.884 1.00 77.00 98 HIS A CA 1
ATOM 765 C C . HIS A 1 98 ? -6.644 6.593 19.966 1.00 77.00 98 HIS A C 1
ATOM 767 O O . HIS A 1 98 ? -5.786 5.715 20.035 1.00 77.00 98 HIS A O 1
ATOM 773 N N . SER A 1 99 ? -7.945 6.291 19.992 1.00 86.62 99 SER A N 1
ATOM 774 C CA . SER A 1 99 ? -8.393 4.897 20.041 1.00 86.62 99 SER A CA 1
ATOM 775 C C . SER A 1 99 ? -8.176 4.191 18.698 1.00 86.62 99 SER A C 1
ATOM 777 O O . SER A 1 99 ? -8.350 4.773 17.624 1.00 86.62 99 SER A O 1
ATOM 779 N N . GLN A 1 100 ? -7.792 2.919 18.758 1.00 88.38 100 GLN A N 1
ATOM 780 C CA . GLN A 1 100 ? -7.649 2.097 17.561 1.00 88.38 100 GLN A CA 1
ATOM 781 C C . GLN A 1 100 ? -9.019 1.704 17.016 1.00 88.38 100 GLN A C 1
ATOM 783 O O . GLN A 1 100 ? -9.914 1.337 17.782 1.00 88.38 100 GLN A O 1
ATOM 788 N N . ILE A 1 101 ? -9.161 1.759 15.696 1.00 92.06 101 ILE A N 1
ATOM 789 C CA . ILE A 1 101 ? -10.360 1.329 14.983 1.00 92.06 101 ILE A CA 1
ATOM 790 C C . ILE A 1 101 ? -10.003 0.057 14.234 1.00 92.06 101 ILE A C 1
ATOM 792 O O . ILE A 1 101 ? -9.227 0.092 13.279 1.00 92.06 101 ILE A O 1
ATOM 796 N N . LEU A 1 102 ? -10.567 -1.064 14.676 1.00 90.56 102 LEU A N 1
ATOM 797 C CA . LEU A 1 102 ? -10.338 -2.358 14.049 1.00 90.56 102 LEU A CA 1
ATOM 798 C C . LEU A 1 102 ? -11.582 -2.815 13.302 1.00 90.56 102 LEU A C 1
ATOM 800 O O . LEU A 1 102 ? -12.714 -2.589 13.734 1.00 90.56 102 LEU A O 1
ATOM 804 N N . LEU A 1 103 ? -11.361 -3.510 12.194 1.00 88.56 103 LEU A N 1
ATOM 805 C CA . LEU A 1 103 ? -12.421 -4.099 11.394 1.00 88.56 103 LEU A CA 1
ATOM 806 C C . LEU A 1 103 ? -12.052 -5.508 10.952 1.00 88.56 103 LEU A C 1
ATOM 808 O O . LEU A 1 103 ? -10.905 -5.742 10.584 1.00 88.56 103 LEU A O 1
ATOM 812 N N . ALA A 1 104 ? -13.019 -6.428 10.929 1.00 87.69 104 ALA A N 1
ATOM 813 C CA . ALA A 1 104 ? -12.816 -7.758 10.368 1.00 87.69 104 ALA A CA 1
ATOM 814 C C . ALA A 1 104 ? -13.454 -7.931 8.976 1.00 87.69 104 ALA A C 1
ATOM 816 O O . ALA A 1 104 ? -14.603 -7.539 8.763 1.00 87.69 104 ALA A O 1
ATOM 817 N N . ILE A 1 105 ? -12.714 -8.547 8.046 1.00 86.88 105 ILE A N 1
ATOM 818 C CA . ILE A 1 105 ? -13.176 -8.953 6.708 1.00 86.88 105 ILE A CA 1
ATOM 819 C C . ILE A 1 105 ? -12.628 -10.353 6.402 1.00 86.88 105 ILE A C 1
ATOM 821 O O . ILE A 1 105 ? -11.429 -10.591 6.491 1.00 86.88 105 ILE A O 1
ATOM 825 N N . ASP A 1 106 ? -13.518 -11.284 6.075 1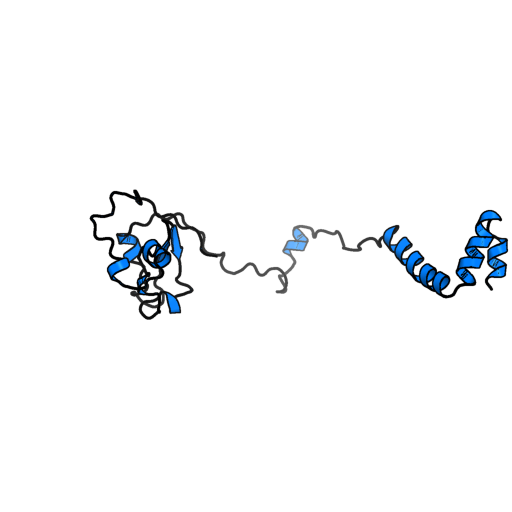.00 84.31 106 ASP A N 1
ATOM 826 C CA . ASP A 1 106 ? -13.284 -12.705 5.786 1.00 84.31 106 ASP A CA 1
ATOM 827 C C . ASP A 1 106 ? -12.338 -13.410 6.775 1.00 84.31 106 ASP A C 1
ATOM 829 O O . ASP A 1 106 ? -11.482 -14.203 6.401 1.00 84.31 106 ASP A O 1
ATOM 833 N N . GLY A 1 107 ? -12.467 -13.117 8.073 1.00 78.69 107 GLY A N 1
ATOM 834 C CA . GLY A 1 107 ? -11.601 -13.729 9.087 1.00 78.69 107 GLY A CA 1
ATOM 835 C C . GLY A 1 107 ? -10.248 -13.029 9.292 1.00 78.69 107 GLY A C 1
ATOM 836 O O . GLY A 1 107 ? -9.437 -13.495 10.097 1.00 78.69 107 GLY A O 1
ATOM 837 N N . HIS A 1 108 ? -10.022 -11.879 8.659 1.00 82.88 108 HIS A N 1
ATOM 838 C CA . HIS A 1 108 ? -8.836 -11.046 8.851 1.00 82.88 108 HIS A CA 1
ATOM 839 C C . HIS A 1 108 ? -9.173 -9.732 9.539 1.00 82.88 108 HIS A C 1
ATOM 841 O O . HIS A 1 108 ? -10.197 -9.134 9.227 1.00 82.88 108 HIS A O 1
ATOM 847 N N . VAL A 1 109 ? -8.319 -9.285 10.464 1.00 86.31 109 VAL A N 1
ATOM 848 C CA . VAL A 1 109 ? -8.479 -7.994 11.157 1.00 86.31 109 VAL A CA 1
ATOM 849 C C . VAL A 1 109 ? -7.551 -6.962 10.549 1.00 86.31 109 VAL A C 1
ATOM 851 O O . VAL A 1 109 ? -6.363 -7.226 10.372 1.00 86.31 109 VAL A O 1
ATOM 854 N N . PHE A 1 110 ? -8.100 -5.787 10.282 1.00 87.56 110 PHE A N 1
ATOM 855 C CA . PHE A 1 110 ? -7.399 -4.648 9.719 1.00 87.56 110 PHE A CA 1
ATOM 856 C C . PHE A 1 110 ? -7.473 -3.474 10.690 1.00 87.56 110 PHE A C 1
ATOM 858 O O . PHE A 1 110 ? -8.538 -3.184 11.243 1.00 87.56 110 PHE A O 1
ATOM 865 N N . ASP A 1 111 ? -6.335 -2.809 10.886 1.00 90.38 111 ASP A N 1
ATOM 866 C CA . ASP A 1 111 ? -6.269 -1.529 11.583 1.00 90.38 111 ASP A CA 1
ATOM 867 C C . ASP A 1 111 ? -6.598 -0.415 10.587 1.00 90.38 111 ASP A C 1
ATOM 869 O O . ASP A 1 111 ? -5.863 -0.178 9.631 1.00 90.38 111 ASP A O 1
ATOM 873 N N . VAL A 1 112 ? -7.737 0.238 10.798 1.00 90.69 112 VAL A N 1
ATOM 874 C CA . VAL A 1 112 ? -8.245 1.324 9.951 1.00 90.69 112 VAL A CA 1
ATOM 875 C C . VAL A 1 112 ? -8.223 2.665 10.689 1.00 90.69 112 VAL A C 1
ATOM 877 O O . VAL A 1 112 ? -8.948 3.595 10.331 1.00 90.69 112 VAL A O 1
ATOM 880 N N . SER A 1 113 ? -7.368 2.790 11.710 1.00 89.00 113 SER A N 1
ATOM 881 C CA . SER A 1 113 ? -7.243 4.002 12.530 1.00 89.00 113 SER A CA 1
ATOM 882 C C . SER A 1 113 ? -6.814 5.233 11.724 1.00 89.00 113 SER A C 1
ATOM 884 O O . SER A 1 113 ? -7.265 6.339 12.019 1.00 89.00 113 SER A O 1
ATOM 886 N N . SER A 1 114 ? -6.014 5.059 10.663 1.00 88.31 114 SER A N 1
ATOM 887 C CA . SER A 1 114 ? -5.646 6.138 9.728 1.00 88.31 114 SER A CA 1
ATOM 888 C C . SER A 1 114 ? -6.858 6.703 8.973 1.00 88.31 114 SER A C 1
ATOM 890 O O . SER A 1 114 ? -6.907 7.888 8.651 1.00 88.31 114 SER A O 1
ATOM 892 N N . GLY A 1 115 ? -7.877 5.871 8.739 1.00 88.88 115 GLY A N 1
ATOM 893 C CA . GLY A 1 115 ? -9.125 6.200 8.053 1.00 88.88 115 GLY A CA 1
ATOM 894 C C . GLY A 1 115 ? -10.263 6.608 8.989 1.00 88.88 115 GLY A C 1
ATOM 895 O O . GLY A 1 115 ? -11.430 6.379 8.662 1.00 88.88 115 GLY A O 1
ATOM 896 N N . ARG A 1 116 ? -9.967 7.206 10.150 1.00 89.31 116 ARG A N 1
ATOM 897 C CA . ARG A 1 116 ? -10.963 7.573 11.177 1.00 89.31 116 ARG A CA 1
ATOM 898 C C . ARG A 1 116 ? -12.113 8.447 10.661 1.00 89.31 116 ARG A C 1
ATOM 900 O O . ARG A 1 116 ? -13.230 8.321 11.151 1.00 89.31 116 ARG A O 1
ATOM 907 N N . ASN A 1 117 ? -11.892 9.270 9.639 1.00 90.88 117 ASN A N 1
ATOM 908 C CA . ASN A 1 117 ? -12.962 10.058 9.011 1.00 90.88 117 ASN A CA 1
ATOM 909 C C . ASN A 1 117 ? -14.054 9.184 8.362 1.00 90.88 117 ASN A C 1
ATOM 911 O O . ASN A 1 117 ? -15.207 9.598 8.267 1.00 90.88 117 ASN A O 1
ATOM 915 N N . PHE A 1 118 ? -13.706 7.966 7.942 1.00 90.88 118 PHE A N 1
ATOM 916 C CA . PHE A 1 118 ? -14.611 7.024 7.287 1.00 90.88 118 PHE A CA 1
ATOM 917 C C . PHE A 1 118 ? -15.188 5.997 8.259 1.00 90.88 118 PHE A C 1
ATOM 919 O O . PHE A 1 118 ? -16.398 5.767 8.259 1.00 90.88 118 PHE A O 1
ATOM 926 N N . TYR A 1 119 ? -14.323 5.402 9.083 1.00 91.69 119 TYR A N 1
ATOM 927 C CA . TYR A 1 119 ? -14.668 4.295 9.981 1.00 91.69 119 TYR A CA 1
ATOM 928 C C . TYR A 1 119 ? -14.921 4.727 11.426 1.00 91.69 119 TYR A C 1
ATOM 930 O O . TYR A 1 119 ? -15.315 3.909 12.244 1.00 91.69 119 TYR A O 1
ATOM 938 N N . GLY A 1 120 ? -14.693 5.994 11.769 1.00 90.19 120 GLY A N 1
ATOM 939 C CA . GLY A 1 120 ? -14.981 6.509 13.101 1.00 90.19 120 GLY A CA 1
ATOM 940 C C . GLY A 1 120 ? -16.485 6.606 13.388 1.00 90.19 120 GLY A C 1
ATOM 941 O O . GLY A 1 120 ? -17.312 6.470 12.485 1.00 90.19 120 GLY A O 1
ATOM 942 N N . PRO A 1 121 ? -16.863 6.937 14.633 1.00 86.56 121 PRO A N 1
ATOM 943 C CA . PRO A 1 121 ? -18.257 6.951 15.096 1.00 86.56 121 PRO A CA 1
ATOM 944 C C . PRO A 1 121 ? -19.186 7.922 14.347 1.00 86.56 121 PRO A C 1
ATOM 946 O O . PRO A 1 121 ? -20.404 7.823 14.461 1.00 86.56 121 PRO A O 1
ATOM 949 N N . ARG A 1 122 ? -18.631 8.871 13.583 1.00 86.25 122 ARG A N 1
ATOM 950 C CA . ARG A 1 122 ? -19.379 9.827 12.746 1.00 86.25 122 ARG A CA 1
ATOM 951 C C . ARG A 1 122 ? -19.139 9.647 11.245 1.00 86.25 122 ARG A C 1
ATOM 953 O O . ARG A 1 122 ? -19.627 10.452 10.457 1.00 86.25 122 ARG A O 1
ATOM 960 N N . GLY A 1 123 ? -18.361 8.641 10.856 1.00 88.56 123 GLY A N 1
ATOM 961 C CA . GLY A 1 123 ? -18.063 8.359 9.461 1.00 88.56 123 GLY A CA 1
ATOM 962 C C . GLY A 1 123 ? -19.183 7.558 8.785 1.00 88.56 123 GLY A C 1
ATOM 963 O O . GLY A 1 123 ? -19.927 6.841 9.460 1.00 88.56 123 GLY A O 1
ATOM 964 N N . PRO A 1 124 ? -19.306 7.626 7.447 1.00 89.12 124 PRO A N 1
ATOM 965 C CA . PRO A 1 124 ? -20.315 6.876 6.690 1.00 89.12 124 PRO A CA 1
ATOM 966 C C . PRO A 1 124 ? -20.202 5.353 6.871 1.00 89.12 124 PRO A C 1
ATOM 968 O O . PRO A 1 124 ? -21.187 4.634 6.712 1.00 89.12 124 PRO A O 1
ATOM 971 N N . TYR A 1 125 ? -19.012 4.860 7.225 1.00 89.12 125 TYR A N 1
ATOM 972 C CA . TYR A 1 125 ? -18.701 3.444 7.408 1.00 89.12 125 TYR A CA 1
ATOM 973 C C . TYR A 1 125 ? -18.477 3.066 8.879 1.00 89.12 125 TYR A C 1
ATOM 975 O O . TYR A 1 125 ? -18.022 1.959 9.167 1.00 89.12 125 TYR A O 1
ATOM 983 N N . GLY A 1 126 ? -18.849 3.943 9.821 1.00 88.06 126 GLY A N 1
ATOM 984 C CA . GLY A 1 126 ? -18.717 3.701 11.262 1.00 88.06 126 GLY A CA 1
ATOM 985 C C . GLY A 1 126 ? -19.483 2.471 11.761 1.00 88.06 126 GLY A C 1
ATOM 986 O O . GLY A 1 126 ? -19.076 1.839 12.729 1.00 88.06 126 GLY A O 1
ATOM 987 N N . ASN A 1 127 ? -20.534 2.046 11.050 1.00 87.81 127 ASN A N 1
ATOM 988 C CA . ASN A 1 127 ? -21.303 0.837 11.378 1.00 87.81 127 ASN A CA 1
ATOM 989 C C . ASN A 1 127 ? -20.469 -0.454 11.351 1.00 87.81 127 ASN A C 1
ATOM 991 O O . ASN A 1 127 ? -20.880 -1.463 11.928 1.00 87.81 127 ASN A O 1
ATOM 995 N N . PHE A 1 128 ? -19.327 -0.438 10.663 1.00 88.50 128 PHE A N 1
ATOM 996 C CA . PHE A 1 128 ? -18.424 -1.576 10.581 1.00 88.50 128 PHE A CA 1
ATOM 997 C C . PHE A 1 128 ? -17.385 -1.602 11.709 1.00 88.50 128 PHE A C 1
ATOM 999 O O . PHE A 1 128 ? -16.847 -2.666 12.004 1.00 88.50 128 PHE A O 1
ATOM 1006 N N . ALA A 1 129 ? -17.116 -0.469 12.359 1.00 90.62 129 ALA A N 1
ATOM 1007 C CA . ALA A 1 129 ? -16.086 -0.360 13.386 1.00 90.62 129 ALA A CA 1
ATOM 1008 C C . ALA A 1 129 ? -16.301 -1.377 14.520 1.00 90.62 129 ALA A C 1
ATOM 1010 O O . ALA A 1 129 ? -17.409 -1.533 15.040 1.00 90.62 129 ALA A O 1
ATOM 1011 N N . GLY A 1 130 ? -15.245 -2.113 14.867 1.00 88.88 130 GLY A N 1
ATOM 1012 C CA . GLY A 1 130 ? -15.267 -3.153 15.892 1.00 88.88 130 GLY A CA 1
ATOM 1013 C C . GLY A 1 130 ? -16.112 -4.385 15.541 1.00 88.88 130 GLY A C 1
ATOM 1014 O O . GLY A 1 130 ? -16.485 -5.150 16.432 1.00 88.88 130 GLY A O 1
ATOM 1015 N N . ARG A 1 131 ? -16.462 -4.603 14.265 1.00 87.44 131 ARG A N 1
ATOM 1016 C CA . ARG A 1 131 ? -17.343 -5.706 13.831 1.00 87.44 131 ARG A CA 1
ATOM 1017 C C . ARG A 1 131 ? -16.787 -6.478 12.636 1.00 87.44 131 ARG A C 1
ATOM 1019 O O . ARG A 1 131 ? -15.774 -6.125 12.048 1.00 87.44 131 ARG A O 1
ATOM 1026 N N . ASP A 1 132 ? -17.466 -7.564 12.281 1.00 87.62 132 ASP A N 1
ATOM 1027 C CA . ASP A 1 132 ? -17.216 -8.277 11.030 1.00 87.62 132 ASP A CA 1
ATOM 1028 C C . ASP A 1 132 ? -18.063 -7.666 9.901 1.00 87.62 132 ASP A C 1
ATOM 1030 O O . ASP A 1 132 ? -19.290 -7.809 9.868 1.00 87.62 132 ASP A O 1
ATOM 1034 N N . ALA A 1 133 ? -17.406 -6.965 8.975 1.00 87.19 133 ALA A N 1
ATOM 1035 C CA . ALA A 1 133 ? -18.050 -6.333 7.829 1.00 87.19 133 ALA A CA 1
ATOM 1036 C C . ALA A 1 133 ? -18.223 -7.257 6.625 1.00 87.19 133 ALA A C 1
ATOM 1038 O O . ALA A 1 133 ? -18.897 -6.854 5.674 1.00 87.19 133 ALA A O 1
ATOM 1039 N N . SER A 1 134 ? -17.699 -8.489 6.656 1.00 84.81 134 SER A N 1
ATOM 1040 C CA . SER A 1 134 ? -17.726 -9.420 5.515 1.00 84.81 134 SER A CA 1
ATOM 1041 C C . SER A 1 134 ? -19.105 -9.509 4.871 1.00 84.81 134 SER A C 1
ATOM 1043 O O . SER A 1 134 ? -19.251 -9.408 3.656 1.00 84.81 134 SER A O 1
ATOM 1045 N N . ARG A 1 135 ? -20.153 -9.631 5.698 1.00 82.56 135 ARG A N 1
ATOM 1046 C CA . ARG A 1 135 ? -21.532 -9.785 5.222 1.00 82.56 135 ARG A CA 1
ATOM 1047 C C . ARG A 1 135 ? -22.115 -8.503 4.628 1.00 82.56 135 ARG A C 1
ATOM 1049 O O . ARG A 1 135 ? -22.885 -8.593 3.678 1.00 82.56 135 ARG A O 1
ATOM 1056 N N . GLY A 1 136 ? -21.789 -7.329 5.170 1.00 82.88 136 GLY A N 1
ATOM 1057 C CA . GLY A 1 136 ? -22.270 -6.064 4.601 1.00 82.88 136 GLY A CA 1
ATOM 1058 C C . GLY A 1 136 ? -21.548 -5.674 3.338 1.00 82.88 136 GLY A C 1
ATOM 1059 O O . GLY A 1 136 ? -22.205 -5.224 2.408 1.00 82.88 136 GLY A O 1
ATOM 1060 N N . MET A 1 137 ? -20.233 -5.898 3.287 1.00 83.44 137 MET A N 1
ATOM 1061 C CA . MET A 1 137 ? -19.456 -5.685 2.071 1.00 83.44 137 MET A CA 1
ATOM 1062 C C . MET A 1 137 ? -19.939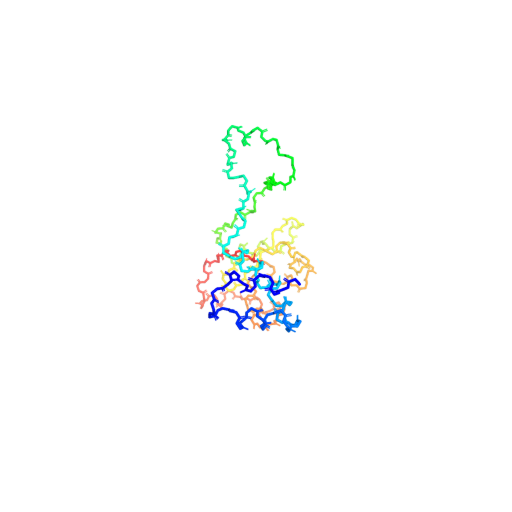 -6.614 0.960 1.00 83.44 137 MET A C 1
ATOM 1064 O O . MET A 1 137 ? -20.252 -6.142 -0.127 1.00 83.44 137 MET A O 1
ATOM 1068 N N . ALA A 1 138 ? -20.122 -7.906 1.259 1.00 84.94 138 ALA A N 1
ATOM 1069 C CA . ALA A 1 138 ? -20.635 -8.873 0.289 1.00 84.94 138 ALA A CA 1
ATOM 1070 C C . ALA A 1 138 ? -22.046 -8.533 -0.221 1.00 84.94 138 ALA A C 1
ATOM 1072 O O . ALA A 1 138 ? -22.381 -8.848 -1.357 1.00 84.94 138 ALA A O 1
ATOM 1073 N N . LYS A 1 139 ? -22.883 -7.902 0.611 1.00 84.06 139 LYS A N 1
ATOM 1074 C CA . LYS A 1 139 ? -24.254 -7.502 0.250 1.00 84.06 139 LYS A CA 1
ATOM 1075 C C . LYS A 1 139 ? -24.381 -6.044 -0.192 1.00 84.06 139 LYS A C 1
ATOM 1077 O O . LYS A 1 139 ? -25.505 -5.600 -0.405 1.00 84.06 139 LYS A O 1
ATOM 1082 N N . GLN A 1 140 ? -23.275 -5.297 -0.259 1.00 83.81 140 GLN A N 1
ATOM 1083 C CA . GLN A 1 140 ? -23.256 -3.848 -0.503 1.00 83.81 140 GLN A CA 1
ATOM 1084 C C . GLN A 1 140 ? -24.306 -3.080 0.324 1.00 83.81 140 GLN A C 1
ATOM 1086 O O . GLN A 1 140 ? -24.976 -2.174 -0.162 1.00 83.81 140 GLN A O 1
ATOM 1091 N N . SER A 1 141 ? -24.487 -3.474 1.584 1.00 78.69 141 SER A N 1
ATOM 1092 C CA . SER A 1 141 ? -25.510 -2.920 2.472 1.00 78.69 141 SER A CA 1
ATOM 1093 C C . SER A 1 141 ? -24.857 -2.369 3.725 1.00 78.69 141 SER A C 1
ATOM 1095 O O . SER A 1 141 ? -23.991 -3.045 4.280 1.00 78.69 141 SER A O 1
ATOM 1097 N N . PHE A 1 142 ? -25.342 -1.200 4.173 1.00 80.06 142 PHE A N 1
ATOM 1098 C CA . PHE A 1 142 ? -24.929 -0.450 5.376 1.00 80.06 142 PHE A CA 1
ATOM 1099 C C . PHE A 1 142 ? -25.881 -0.618 6.579 1.00 80.06 142 PHE A C 1
ATOM 1101 O O . PHE A 1 142 ? -25.689 -0.005 7.630 1.00 80.06 142 PHE A O 1
ATOM 1108 N N . ALA A 1 143 ? -26.941 -1.421 6.424 1.00 74.94 143 ALA A N 1
ATOM 1109 C CA . ALA A 1 143 ? -28.007 -1.557 7.414 1.00 74.94 143 ALA A CA 1
ATOM 1110 C C . ALA A 1 143 ? -27.574 -2.360 8.653 1.00 74.94 143 ALA A C 1
ATOM 1112 O O . ALA A 1 143 ? -27.117 -3.497 8.537 1.00 74.94 143 ALA A O 1
ATOM 1113 N N . LEU A 1 144 ? -27.829 -1.808 9.847 1.00 68.38 144 LEU A N 1
ATOM 1114 C CA . LEU A 1 144 ? -27.459 -2.389 11.146 1.00 68.38 144 LEU A CA 1
ATOM 1115 C C . LEU A 1 144 ? -27.899 -3.852 11.324 1.00 68.38 144 LEU A C 1
ATOM 1117 O O . LEU A 1 144 ? -27.121 -4.670 11.811 1.00 68.38 144 LEU A O 1
ATOM 1121 N N . GLY A 1 145 ? -29.099 -4.210 10.854 1.00 61.81 145 GLY A N 1
ATOM 1122 C CA . GLY A 1 145 ? -29.635 -5.577 10.924 1.00 61.81 145 GLY A CA 1
ATOM 1123 C C . GLY A 1 145 ? -28.871 -6.608 10.083 1.00 61.81 145 GLY A C 1
ATOM 1124 O O . GLY A 1 145 ? -28.931 -7.804 10.361 1.00 61.81 145 GLY A O 1
ATOM 1125 N N . VAL A 1 146 ? -28.085 -6.169 9.094 1.00 59.50 146 VAL A N 1
ATOM 1126 C CA . VAL A 1 146 ? -27.223 -7.051 8.294 1.00 59.50 146 VAL A CA 1
ATOM 1127 C C . VAL A 1 146 ? -25.939 -7.412 9.051 1.00 59.50 146 VAL A C 1
ATOM 1129 O O . VAL A 1 146 ? -25.318 -8.409 8.699 1.00 59.50 146 VAL A O 1
ATOM 1132 N N . TYR A 1 147 ? -25.583 -6.735 10.147 1.00 57.47 147 TYR A N 1
ATOM 1133 C CA . TYR A 1 147 ? -24.361 -7.019 10.932 1.00 57.47 147 TYR A CA 1
ATOM 1134 C C . TYR A 1 147 ? -24.588 -7.795 12.210 1.00 57.47 147 TYR A C 1
ATOM 1136 O O . TYR A 1 147 ? -23.643 -8.349 12.766 1.00 57.47 147 TYR A O 1
ATOM 1144 N N . ILE A 1 148 ? -25.827 -7.831 12.699 1.00 52.66 148 ILE A N 1
ATOM 1145 C CA . ILE A 1 148 ? -26.160 -8.592 13.896 1.00 52.66 148 ILE A CA 1
ATOM 1146 C C . ILE A 1 148 ? -26.268 -10.054 13.470 1.00 52.66 148 ILE A C 1
ATOM 1148 O O . ILE A 1 148 ? -27.331 -10.565 13.124 1.00 52.66 148 ILE A O 1
ATOM 1152 N N . VAL A 1 149 ? -25.129 -10.735 13.427 1.00 51.03 149 VAL A N 1
ATOM 1153 C CA . VAL A 1 149 ? -25.113 -12.185 13.588 1.00 51.03 149 VAL A CA 1
ATOM 1154 C C . VAL A 1 149 ? -25.432 -12.407 15.063 1.00 51.03 149 VAL A C 1
ATOM 1156 O O . VAL A 1 149 ? -24.551 -12.415 15.918 1.00 51.03 149 VAL A O 1
ATOM 1159 N N . THR A 1 150 ? -26.724 -12.480 15.389 1.00 41.56 150 THR A N 1
ATOM 1160 C CA . THR A 1 150 ? -27.171 -13.003 16.679 1.00 41.56 150 THR A CA 1
ATOM 1161 C C . THR A 1 150 ? -26.541 -14.384 16.874 1.00 41.56 150 THR A C 1
ATOM 1163 O O . THR A 1 150 ? -26.344 -15.128 15.912 1.00 41.56 150 THR A O 1
ATOM 1166 N N . HIS A 1 151 ? -26.202 -14.706 18.124 1.00 41.69 151 HIS A N 1
ATOM 1167 C CA . HIS A 1 151 ? -25.443 -15.874 18.602 1.00 41.69 151 HIS A CA 1
ATOM 1168 C C . HIS A 1 151 ? -25.800 -17.265 18.018 1.00 41.69 151 HIS A C 1
ATOM 1170 O O . HIS A 1 151 ? -25.103 -18.234 18.305 1.00 41.69 151 HIS A O 1
ATOM 1176 N N . ALA A 1 152 ? -26.855 -17.386 17.213 1.00 37.91 152 ALA A N 1
ATOM 1177 C CA . ALA A 1 152 ? -27.372 -18.627 16.651 1.00 37.91 152 ALA A CA 1
ATOM 1178 C C . ALA A 1 152 ? -26.759 -19.042 15.295 1.00 37.91 152 ALA A C 1
ATOM 1180 O O . ALA A 1 152 ? -26.867 -20.207 14.929 1.00 37.91 152 ALA A O 1
ATOM 1181 N N . GLN A 1 153 ? -26.103 -18.148 14.540 1.00 41.56 153 GLN A N 1
ATOM 1182 C CA . GLN A 1 153 ? -25.517 -18.492 13.223 1.00 41.56 153 GLN A CA 1
ATOM 1183 C C . GLN A 1 153 ? -24.018 -18.845 13.265 1.00 41.56 153 GLN A C 1
ATOM 1185 O O . GLN A 1 153 ? -23.419 -19.166 12.239 1.00 41.56 153 GLN A O 1
ATOM 1190 N N . THR A 1 154 ? -23.412 -18.860 14.454 1.00 48.06 154 THR A N 1
ATOM 1191 C CA . THR A 1 154 ? -21.987 -19.168 14.676 1.00 48.06 154 THR A CA 1
ATOM 1192 C C . THR A 1 154 ? -21.627 -20.646 14.431 1.00 48.06 154 THR A C 1
ATOM 1194 O O . THR A 1 154 ? -20.461 -21.015 14.549 1.00 48.06 154 THR A O 1
ATOM 1197 N N . SER A 1 155 ? -22.582 -21.521 14.082 1.00 40.88 155 SER A N 1
ATOM 1198 C CA . SER A 1 155 ? -22.308 -22.961 13.937 1.00 40.88 155 SER A CA 1
ATOM 1199 C C . SER A 1 155 ? -21.684 -23.375 12.596 1.00 40.88 155 SER A C 1
ATOM 1201 O O . SER A 1 155 ? -21.129 -24.468 12.526 1.00 40.88 155 SER A O 1
ATOM 1203 N N . LEU A 1 156 ? -21.714 -22.534 11.549 1.00 46.31 156 LEU A N 1
ATOM 1204 C CA . LEU A 1 156 ? -21.232 -22.926 10.208 1.00 46.31 156 LEU A CA 1
ATOM 1205 C C . LEU A 1 156 ? -19.946 -22.244 9.721 1.00 46.31 156 LEU A C 1
ATOM 1207 O O . LEU A 1 156 ? -19.437 -22.594 8.659 1.00 46.31 156 LEU A O 1
ATOM 1211 N N . ARG A 1 157 ? -19.331 -21.358 10.511 1.00 45.72 157 ARG A N 1
ATOM 1212 C CA . ARG A 1 157 ? -17.908 -21.032 10.344 1.00 45.72 157 ARG A CA 1
ATOM 1213 C C . ARG A 1 157 ? -17.235 -20.986 11.708 1.00 45.72 157 ARG A C 1
ATOM 1215 O O . ARG A 1 157 ? -17.498 -20.109 12.523 1.00 45.72 157 ARG A O 1
ATOM 1222 N N . ARG A 1 158 ? -16.338 -21.946 11.930 1.00 42.16 158 ARG A N 1
ATOM 1223 C CA . ARG A 1 158 ? -15.433 -22.083 13.078 1.00 42.16 158 ARG A CA 1
ATOM 1224 C C . ARG A 1 158 ? -14.405 -20.935 13.096 1.00 42.16 158 ARG A C 1
ATOM 1226 O O . ARG A 1 158 ? -13.209 -21.172 13.005 1.00 42.16 158 ARG A O 1
ATOM 1233 N N . LEU A 1 159 ? -14.854 -19.684 13.186 1.00 45.12 159 LEU A N 1
ATOM 1234 C CA . LEU A 1 159 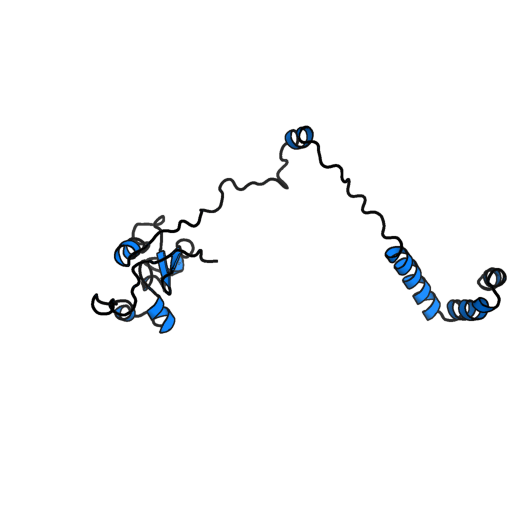? -14.009 -18.486 13.263 1.00 45.12 159 LEU A CA 1
ATOM 1235 C C . LEU A 1 159 ? -13.612 -18.238 14.714 1.00 45.12 159 LEU A C 1
ATOM 1237 O O . LEU A 1 159 ? -13.987 -17.249 15.336 1.00 45.12 159 LEU A O 1
A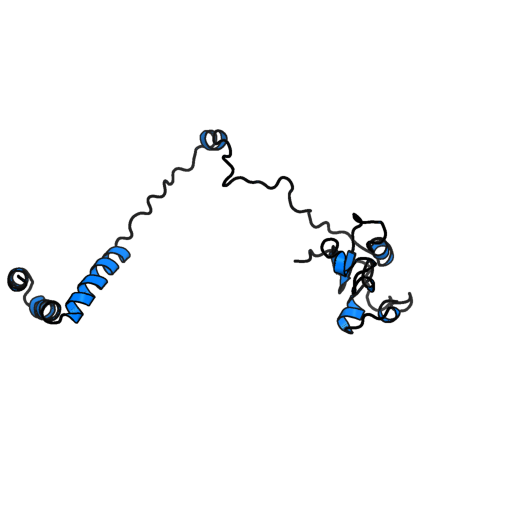TOM 1241 N N . THR A 1 160 ? -12.873 -19.182 15.288 1.00 49.00 160 THR A N 1
ATOM 1242 C CA . THR A 1 160 ? -12.253 -18.943 16.587 1.00 49.00 160 THR A CA 1
ATOM 1243 C C . THR A 1 160 ? -10.964 -18.142 16.428 1.00 49.00 160 THR A C 1
ATOM 1245 O O . THR A 1 160 ? -10.510 -17.594 17.416 1.00 49.00 160 THR A O 1
ATOM 1248 N N . ASN A 1 161 ? -10.354 -18.056 15.240 1.00 44.56 161 ASN A N 1
ATOM 1249 C CA . ASN A 1 161 ? -9.088 -17.359 14.984 1.00 44.56 161 ASN A CA 1
ATOM 1250 C C . ASN A 1 161 ? -9.271 -16.285 13.903 1.00 44.56 161 ASN A C 1
ATOM 1252 O O . ASN A 1 161 ? -9.402 -16.631 12.734 1.00 44.56 161 ASN A O 1
ATOM 1256 N N . LEU A 1 162 ? -9.257 -15.009 14.288 1.00 54.25 162 LEU A N 1
ATOM 1257 C CA . LEU A 1 162 ? -9.113 -13.877 13.371 1.00 54.25 162 LEU A CA 1
ATOM 1258 C C . LEU A 1 162 ? -7.633 -13.458 13.367 1.00 54.25 162 LEU A C 1
ATOM 1260 O O . LEU A 1 162 ? -7.088 -13.219 14.443 1.00 54.25 162 LEU A O 1
ATOM 1264 N N . SER A 1 163 ? -6.980 -13.427 12.202 1.00 49.16 163 SER A N 1
ATOM 1265 C CA . SER A 1 163 ? -5.530 -13.204 12.053 1.00 49.16 163 SER A CA 1
ATOM 1266 C C . SER A 1 163 ? -5.264 -11.890 11.309 1.00 49.16 163 SER A C 1
ATOM 1268 O O . SER A 1 163 ? -5.795 -11.700 10.212 1.00 49.16 163 SER A O 1
ATOM 1270 N N . ILE A 1 164 ? -4.487 -10.972 11.901 1.00 47.44 164 ILE A N 1
ATOM 1271 C CA . ILE A 1 164 ? -4.161 -9.674 11.284 1.00 47.44 164 ILE A CA 1
ATOM 1272 C C . ILE A 1 164 ? -3.343 -9.900 10.008 1.00 47.44 164 ILE A C 1
ATOM 1274 O O . ILE A 1 164 ? -2.280 -10.514 10.044 1.00 47.44 164 ILE A O 1
ATOM 1278 N N . ARG A 1 165 ? -3.801 -9.350 8.883 1.00 45.69 165 ARG A N 1
ATOM 1279 C CA . ARG A 1 165 ? -2.936 -9.058 7.734 1.00 45.69 165 ARG A CA 1
ATOM 1280 C C . ARG A 1 165 ? -2.944 -7.550 7.543 1.00 45.69 165 ARG A C 1
ATOM 1282 O O . ARG A 1 165 ? -4.004 -6.939 7.571 1.00 45.69 165 ARG A O 1
ATOM 1289 N N . SER A 1 166 ? -1.761 -6.961 7.402 1.00 39.78 166 SER A N 1
ATOM 1290 C CA . SER A 1 166 ? -1.610 -5.527 7.154 1.00 39.78 166 SER A CA 1
ATOM 1291 C C . SER A 1 166 ? -2.441 -5.112 5.943 1.00 39.78 166 SER A C 1
ATOM 1293 O O . SER A 1 166 ? -2.312 -5.720 4.879 1.00 39.78 166 SER A O 1
ATOM 1295 N N . ALA A 1 167 ? -3.290 -4.097 6.112 1.00 43.41 167 ALA A N 1
ATOM 1296 C CA . ALA A 1 167 ? -3.867 -3.382 4.983 1.00 43.41 167 ALA A CA 1
ATOM 1297 C C . ALA A 1 167 ? -2.743 -2.583 4.308 1.00 43.41 167 ALA A C 1
ATOM 1299 O O . ALA A 1 167 ? -1.908 -1.992 4.997 1.00 43.41 167 ALA A O 1
ATOM 1300 N N . ILE A 1 168 ? -2.695 -2.671 2.980 1.00 37.12 168 ILE A N 1
ATOM 1301 C CA . ILE A 1 168 ? -1.851 -1.853 2.100 1.00 37.12 168 ILE A CA 1
ATOM 1302 C C . ILE A 1 168 ? -2.449 -0.448 2.032 1.00 37.12 168 ILE A C 1
ATOM 1304 O O . ILE A 1 168 ? -3.699 -0.367 1.967 1.00 37.12 168 ILE A O 1
#

Organism: NCBI:txid1514897

InterPro domains:
  IPR001199 Cytochrome b5-like heme/steroid binding domain [PF00173] (85-141)
  IPR001199 Cytochrome b5-like heme/steroid binding domain [SM01117] (83-168)
  IPR036400 Cytochrome b5-like heme/steroid binding domain superfamily [G3DSA:3.10.120.10] (74-165)
  IPR036400 Cytochrome b5-like heme/steroid binding domain superfamily [SSF55856] (78-147)
  IPR050577 MAPR/Neuferricin/Neudesin-like [PTHR10281] (77-149)

Secondary structure (DSSP, 8-state):
-HHHHHTTS-TTTHHHHHHHHHSHHHHHHHHHHHHHHHHHHSPPP------PPPHHHHHH----SSS----SSPPPP---PEE-HHHHTT-BS-S-TT--BEEEETTEEEE-GGGHHHHSTTSTTGGGTTSB-HHHHHTT---GGGT---TTSTTS-----EEE----